Protein AF-A0A957TS23-F1 (afdb_monomer_lite)

Sequence (81 aa):
LAEHYADVTVEGAEVVTRHDLRVTYQFERKELSASELIGRLSARYRIQDLSVREPEIEATIRRIYEERLLDRKPAVGTMAD

Foldseek 3Di:
DWDDDPDPDDPQWDFPDDDGRDTDIDGDCVVDPPVRVVVRDVVPTDDPDDDDDDDDVVVVVVCCVVVVVVVPDDPPPDDDD

Secondary structure (DSSP, 8-state):
-----S---BTTBEEEEEETTEEEEE--TTTS-HHHHHHHHHHHS--S-----PPPHHHHHHHHHHTTTT-----------

pLDDT: mean 85.99, std 13.55, range [47.66, 97.56]

Structure (mmCIF, N/CA/C/O backbone):
data_AF-A0A957TS23-F1
#
_entry.id   AF-A0A957TS23-F1
#
loop_
_atom_site.group_PDB
_atom_site.id
_atom_site.type_symbol
_atom_site.label_atom_id
_atom_site.label_alt_id
_atom_site.label_comp_id
_atom_site.label_asym_id
_atom_site.label_entity_id
_atom_site.label_seq_id
_atom_site.pdbx_PDB_ins_code
_atom_site.Cartn_x
_atom_site.Cartn_y
_atom_site.Cartn_z
_atom_site.occupancy
_atom_site.B_iso_or_equiv
_atom_site.auth_seq_id
_atom_site.auth_comp_id
_atom_site.auth_asym_id
_atom_site.auth_atom_id
_atom_site.pdbx_PDB_model_num
ATOM 1 N N . LEU A 1 1 ? 19.893 -5.999 -5.432 1.00 78.56 1 LEU A N 1
ATOM 2 C CA . LEU A 1 1 ? 19.345 -4.818 -6.134 1.00 78.56 1 LEU A CA 1
ATOM 3 C C . LEU A 1 1 ? 17.904 -5.130 -6.508 1.00 78.56 1 LEU A C 1
ATOM 5 O O . LEU A 1 1 ? 17.624 -6.307 -6.712 1.00 78.56 1 LEU A O 1
ATOM 9 N N . ALA A 1 2 ? 17.017 -4.134 -6.529 1.00 86.94 2 ALA A N 1
ATOM 10 C CA . ALA A 1 2 ? 15.653 -4.316 -7.029 1.00 86.94 2 ALA A CA 1
ATOM 11 C C . ALA A 1 2 ? 15.649 -4.563 -8.550 1.00 86.94 2 ALA A C 1
ATOM 13 O O . ALA A 1 2 ? 16.602 -4.194 -9.238 1.00 86.94 2 ALA A O 1
ATOM 14 N N . GLU A 1 3 ? 14.587 -5.189 -9.060 1.00 91.56 3 GLU A N 1
ATOM 15 C CA . GLU A 1 3 ? 14.432 -5.570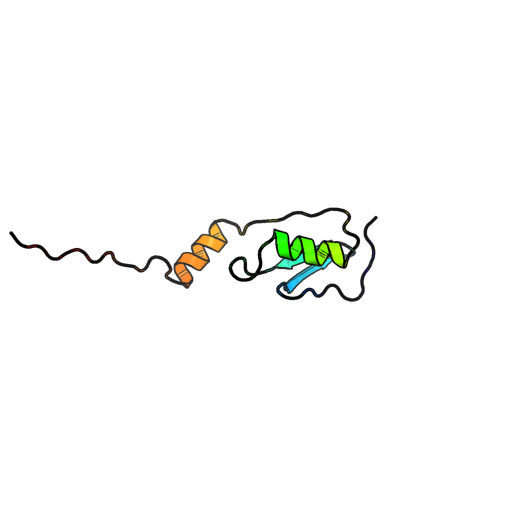 -10.471 1.00 91.56 3 GLU A CA 1
ATOM 16 C C . GLU A 1 3 ? 13.205 -4.898 -11.100 1.00 91.56 3 GLU A C 1
ATOM 18 O O . GLU A 1 3 ? 12.264 -4.510 -10.40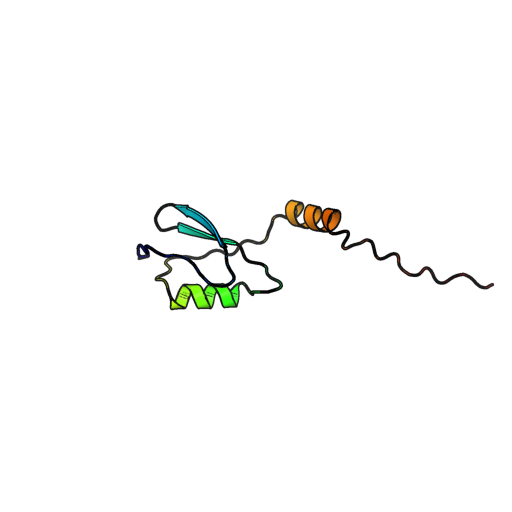6 1.00 91.56 3 GLU A O 1
ATOM 23 N N . HIS A 1 4 ? 13.221 -4.745 -12.426 1.00 92.94 4 HIS A N 1
ATOM 24 C CA . HIS A 1 4 ? 12.103 -4.162 -13.160 1.00 92.94 4 HIS A CA 1
ATOM 25 C C . HIS A 1 4 ? 11.067 -5.237 -13.508 1.00 92.94 4 HIS A C 1
ATOM 27 O O . HIS A 1 4 ? 11.370 -6.188 -14.226 1.00 92.94 4 HIS A O 1
ATOM 33 N N . TYR A 1 5 ? 9.825 -5.041 -13.067 1.00 93.00 5 TYR A N 1
ATOM 34 C CA . TYR A 1 5 ? 8.703 -5.936 -13.360 1.00 93.00 5 TYR A CA 1
ATOM 35 C C . TYR A 1 5 ? 7.684 -5.225 -14.250 1.00 93.00 5 TYR A C 1
ATOM 37 O O . TYR A 1 5 ? 7.304 -4.088 -13.976 1.00 93.00 5 TYR A O 1
ATOM 45 N N . ALA A 1 6 ? 7.246 -5.863 -15.338 1.00 92.38 6 ALA A N 1
ATOM 46 C CA . ALA A 1 6 ? 6.239 -5.275 -16.228 1.00 92.38 6 ALA A CA 1
ATOM 47 C C . ALA A 1 6 ? 4.893 -5.120 -15.503 1.00 92.38 6 ALA A C 1
ATOM 49 O O . ALA A 1 6 ? 4.313 -4.034 -15.498 1.00 92.38 6 ALA A O 1
ATOM 50 N N . ASP A 1 7 ? 4.477 -6.183 -14.816 1.00 94.94 7 ASP A N 1
ATOM 51 C CA . ASP A 1 7 ? 3.289 -6.231 -13.975 1.00 94.94 7 ASP A CA 1
ATOM 52 C C . ASP A 1 7 ? 3.675 -6.170 -12.494 1.00 94.94 7 ASP A C 1
ATOM 54 O O . ASP A 1 7 ? 4.501 -6.952 -12.018 1.00 94.94 7 ASP A O 1
ATOM 58 N N . VAL A 1 8 ? 3.062 -5.221 -11.794 1.00 96.06 8 VAL A N 1
ATOM 59 C CA . VAL A 1 8 ? 3.239 -4.970 -10.361 1.00 96.06 8 VAL A CA 1
ATOM 60 C C . VAL A 1 8 ? 1.909 -5.057 -9.608 1.00 96.06 8 VAL A C 1
ATOM 62 O O . VAL A 1 8 ? 1.801 -4.604 -8.476 1.00 96.06 8 VAL A O 1
ATOM 65 N N . THR A 1 9 ? 0.869 -5.621 -10.222 1.00 96.31 9 THR A N 1
ATOM 66 C CA . THR A 1 9 ? -0.428 -5.807 -9.568 1.00 96.31 9 THR A CA 1
ATOM 67 C C . THR A 1 9 ? -0.340 -6.859 -8.463 1.00 96.31 9 THR A C 1
ATOM 69 O O . THR A 1 9 ? 0.365 -7.870 -8.571 1.00 96.31 9 THR A O 1
ATOM 72 N N . VAL A 1 10 ? -1.050 -6.603 -7.364 1.00 96.31 10 VAL A N 1
ATOM 73 C CA . VAL A 1 10 ? -1.150 -7.509 -6.219 1.00 96.31 10 VAL A CA 1
ATOM 74 C C . VAL A 1 10 ? -2.583 -7.495 -5.718 1.00 96.31 10 VAL A C 1
ATOM 76 O O . VAL A 1 10 ? -3.183 -6.440 -5.549 1.00 96.31 10 VAL A O 1
ATOM 79 N N . GLU A 1 11 ? -3.136 -8.676 -5.478 1.00 95.38 11 GLU A N 1
ATOM 80 C CA . GLU A 1 11 ? -4.485 -8.816 -4.945 1.00 95.38 11 GLU A CA 1
ATOM 81 C C . GLU A 1 11 ? -4.635 -8.097 -3.595 1.00 95.38 11 GLU A C 1
ATOM 83 O O . GLU A 1 11 ? -3.793 -8.248 -2.704 1.00 95.38 11 GLU A O 1
ATOM 88 N N . GLY A 1 12 ? -5.731 -7.348 -3.444 1.00 95.38 12 GLY A N 1
ATOM 89 C CA . GLY A 1 12 ? -6.055 -6.596 -2.228 1.00 95.38 12 GLY A CA 1
ATOM 90 C C . GLY A 1 12 ? -5.290 -5.278 -2.066 1.00 95.38 12 GLY A C 1
ATOM 91 O O . GLY A 1 12 ? -5.400 -4.647 -1.017 1.00 95.38 12 GLY A O 1
ATOM 92 N N . ALA A 1 13 ? -4.524 -4.852 -3.076 1.00 96.88 13 ALA A N 1
ATOM 93 C CA . ALA A 1 13 ? -3.835 -3.569 -3.074 1.00 96.88 13 ALA A CA 1
ATOM 94 C C . ALA A 1 13 ? -3.880 -2.886 -4.448 1.00 96.88 13 ALA A C 1
ATOM 96 O O . ALA A 1 13 ? -3.724 -3.516 -5.492 1.00 96.88 13 ALA A O 1
ATOM 97 N N . GLU A 1 14 ? -4.040 -1.569 -4.441 1.00 97.56 14 GLU A N 1
ATOM 98 C CA . GLU A 1 14 ? -4.022 -0.723 -5.631 1.00 97.56 14 GLU A CA 1
ATOM 99 C C . GLU A 1 14 ? -2.671 -0.019 -5.763 1.00 97.56 14 GLU A C 1
ATOM 101 O O . GLU A 1 14 ? -2.105 0.460 -4.779 1.00 97.56 14 GLU A O 1
ATOM 106 N N . VAL A 1 15 ? -2.151 0.078 -6.987 1.00 97.12 15 VAL A N 1
ATOM 107 C CA . VAL A 1 15 ? -0.953 0.873 -7.274 1.00 97.12 15 VAL A CA 1
ATOM 108 C C . VAL A 1 15 ? -1.356 2.328 -7.470 1.00 97.12 15 VAL A C 1
ATOM 110 O O . VAL A 1 15 ? -1.925 2.682 -8.497 1.00 97.12 15 VAL A O 1
ATOM 113 N N . VAL A 1 16 ? -0.993 3.183 -6.518 1.00 96.69 16 VAL A N 1
ATOM 114 C CA . VAL A 1 16 ? -1.297 4.624 -6.582 1.00 96.69 16 VAL A CA 1
ATOM 115 C C . VAL A 1 16 ? -0.175 5.434 -7.218 1.00 96.69 16 VAL A C 1
ATOM 117 O O . VAL A 1 16 ? -0.381 6.554 -7.681 1.00 96.69 16 VAL A O 1
ATOM 120 N N . THR A 1 17 ? 1.050 4.904 -7.237 1.00 96.75 17 THR A N 1
ATOM 121 C CA . THR A 1 17 ? 2.190 5.569 -7.875 1.00 96.75 17 THR A CA 1
ATOM 122 C C . THR A 1 17 ? 3.248 4.561 -8.300 1.00 96.75 17 THR A C 1
ATOM 124 O O . THR A 1 17 ? 3.583 3.644 -7.548 1.00 96.75 17 THR A O 1
ATOM 127 N N . ARG A 1 18 ? 3.835 4.779 -9.479 1.00 95.75 18 ARG A N 1
ATOM 128 C CA . ARG A 1 18 ? 4.998 4.043 -9.980 1.00 95.75 18 ARG A CA 1
ATOM 129 C C . ARG A 1 18 ? 6.006 5.016 -10.593 1.00 95.75 18 ARG A C 1
ATOM 131 O O . ARG A 1 18 ? 5.687 5.701 -11.558 1.00 95.75 18 ARG A O 1
ATOM 138 N N . HIS A 1 19 ? 7.220 5.032 -10.051 1.00 94.56 19 HIS A N 1
ATOM 139 C CA . HIS A 1 19 ? 8.361 5.784 -10.575 1.00 94.56 19 HIS A CA 1
ATOM 140 C C . HIS A 1 19 ? 9.579 4.861 -10.617 1.00 94.56 19 HIS A C 1
ATOM 142 O O . HIS A 1 19 ? 10.086 4.459 -9.569 1.00 94.56 19 HIS A O 1
ATOM 148 N N . ASP A 1 20 ? 10.023 4.498 -11.820 1.00 92.19 20 ASP A N 1
ATOM 149 C CA . ASP A 1 20 ? 11.086 3.516 -12.051 1.00 92.19 20 ASP A CA 1
ATOM 150 C C . ASP A 1 20 ? 10.848 2.200 -11.281 1.00 92.19 20 ASP A C 1
ATOM 152 O O . ASP A 1 20 ? 9.894 1.468 -11.562 1.00 92.19 20 ASP A O 1
ATOM 156 N N . LEU A 1 21 ? 11.703 1.906 -10.295 1.00 95.06 21 LEU A N 1
ATOM 157 C CA . LEU A 1 21 ? 11.647 0.716 -9.438 1.00 95.06 21 LEU A CA 1
ATOM 158 C C . LEU A 1 21 ? 10.873 0.944 -8.129 1.00 95.06 21 LEU A C 1
ATOM 160 O O . LEU A 1 21 ? 10.758 0.031 -7.312 1.00 95.06 21 LEU A O 1
ATOM 164 N N . ARG A 1 22 ? 10.354 2.155 -7.898 1.00 96.19 22 ARG A N 1
ATOM 165 C CA . ARG A 1 22 ? 9.569 2.501 -6.710 1.00 96.19 22 ARG A CA 1
ATOM 166 C C . ARG A 1 22 ? 8.082 2.419 -7.031 1.00 96.19 22 ARG A C 1
ATOM 168 O O . ARG A 1 22 ? 7.569 3.182 -7.848 1.00 96.19 22 ARG A O 1
ATOM 175 N N . VAL A 1 23 ? 7.385 1.534 -6.326 1.00 97.38 23 VAL A N 1
ATOM 176 C CA . VAL A 1 23 ? 5.930 1.363 -6.415 1.00 97.38 23 VAL A CA 1
ATOM 177 C C . VAL A 1 23 ? 5.314 1.672 -5.055 1.00 97.38 23 VAL A C 1
ATOM 179 O O . VAL A 1 23 ? 5.820 1.219 -4.030 1.00 97.38 23 VAL A O 1
ATOM 182 N N . THR A 1 24 ? 4.247 2.465 -5.044 1.00 97.00 24 THR A N 1
ATOM 183 C CA . THR A 1 24 ? 3.457 2.760 -3.844 1.00 97.00 24 THR A CA 1
ATOM 184 C C . THR A 1 24 ? 2.101 2.092 -3.971 1.00 97.00 24 THR A C 1
ATOM 186 O O . THR A 1 24 ? 1.419 2.266 -4.982 1.00 97.00 24 THR A O 1
ATOM 189 N N . TYR A 1 25 ? 1.730 1.350 -2.931 1.00 96.94 25 TYR A N 1
ATOM 190 C CA . TYR A 1 25 ? 0.470 0.627 -2.850 1.00 96.94 25 TYR A CA 1
ATOM 191 C C . TYR A 1 25 ? -0.443 1.251 -1.796 1.00 96.94 25 TYR A C 1
ATOM 193 O O . TYR A 1 25 ? 0.029 1.661 -0.733 1.00 96.94 25 TYR A O 1
ATOM 201 N N . GLN A 1 26 ? -1.742 1.264 -2.075 1.00 95.56 26 GLN A N 1
ATOM 202 C CA . GLN A 1 26 ? -2.801 1.560 -1.117 1.00 95.56 26 GLN A CA 1
ATOM 203 C C . GLN A 1 26 ? -3.670 0.314 -0.922 1.00 95.56 26 GLN A C 1
ATOM 205 O O . GLN A 1 26 ? -3.912 -0.435 -1.862 1.00 95.56 26 GLN A O 1
ATOM 210 N N . PHE A 1 27 ? -4.108 0.069 0.309 1.00 94.69 27 PHE A N 1
ATOM 211 C CA . PHE A 1 27 ? -4.924 -1.088 0.672 1.00 94.69 27 PHE A CA 1
ATOM 212 C C . PHE A 1 27 ? -5.815 -0.743 1.868 1.00 94.69 27 PHE A C 1
ATOM 214 O O . PHE A 1 27 ? -5.474 0.141 2.662 1.00 94.69 27 PHE A O 1
ATOM 221 N N . GLU A 1 28 ? -6.936 -1.450 2.020 1.00 92.50 28 GLU A N 1
ATOM 222 C CA . GLU A 1 28 ? -7.831 -1.258 3.161 1.00 92.50 28 GLU A CA 1
ATOM 223 C C . GLU A 1 28 ? -7.445 -2.158 4.334 1.00 92.50 28 GLU A C 1
ATOM 225 O O . GLU A 1 28 ? -7.544 -3.382 4.280 1.00 92.50 28 GLU A O 1
ATOM 230 N N . ARG A 1 29 ? -7.037 -1.537 5.448 1.00 88.19 29 ARG A N 1
ATOM 231 C CA . ARG A 1 29 ? -6.494 -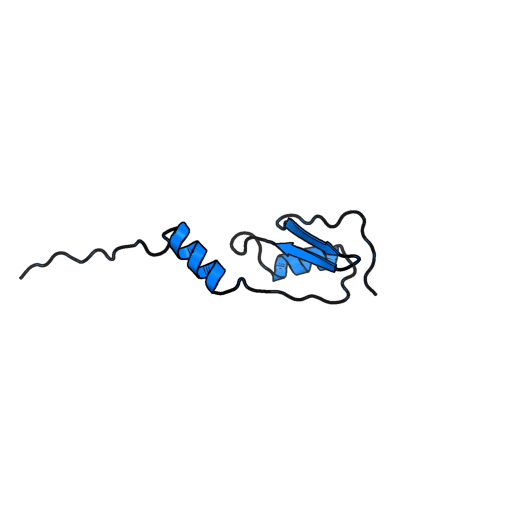2.244 6.625 1.00 88.19 29 ARG A CA 1
ATOM 232 C C . ARG A 1 29 ? -7.482 -3.183 7.319 1.00 88.19 29 ARG A C 1
ATOM 234 O O . ARG A 1 29 ? -7.052 -4.054 8.070 1.00 88.19 29 ARG A O 1
ATOM 241 N N . LYS A 1 30 ? -8.788 -2.986 7.107 1.00 88.56 30 LYS A N 1
ATOM 242 C CA . LYS A 1 30 ? -9.840 -3.875 7.628 1.00 88.56 30 LYS A CA 1
ATOM 243 C C . LYS A 1 30 ? -9.943 -5.182 6.836 1.00 88.56 30 LYS A C 1
ATOM 245 O O . LYS A 1 30 ? -10.453 -6.156 7.374 1.00 88.56 30 LYS A O 1
ATOM 250 N N . GLU A 1 31 ? -9.467 -5.192 5.593 1.00 93.75 31 GLU A N 1
ATOM 251 C CA . GLU A 1 31 ? -9.546 -6.338 4.681 1.00 93.75 31 GLU A CA 1
ATOM 252 C C . GLU A 1 31 ? -8.188 -7.025 4.502 1.00 93.75 31 GLU A C 1
ATOM 254 O O . GLU A 1 31 ? -8.129 -8.246 4.389 1.00 93.75 31 GLU A O 1
ATOM 259 N N . LEU A 1 32 ? -7.094 -6.257 4.517 1.00 94.25 32 LEU A N 1
ATOM 260 C CA . LEU A 1 32 ? -5.736 -6.757 4.331 1.00 94.25 32 LEU A CA 1
ATOM 261 C C . LEU A 1 32 ? -4.777 -6.092 5.320 1.00 94.25 32 LEU A C 1
ATOM 263 O O . LEU A 1 32 ? -4.689 -4.867 5.403 1.00 94.25 32 LEU A O 1
ATOM 267 N N . SER A 1 33 ? -4.016 -6.891 6.067 1.00 94.81 33 SER A N 1
ATOM 268 C CA . SER A 1 33 ? -2.988 -6.345 6.959 1.00 94.81 33 SER A CA 1
ATOM 269 C C . SER A 1 33 ? -1.736 -5.922 6.183 1.00 94.81 33 SER A C 1
ATOM 271 O O . SER A 1 33 ? -1.394 -6.500 5.149 1.00 94.81 33 SER A O 1
ATOM 273 N N . ALA A 1 34 ? -0.988 -4.956 6.726 1.00 93.81 34 ALA A N 1
ATOM 274 C CA . ALA A 1 34 ? 0.295 -4.553 6.148 1.00 93.81 34 ALA A CA 1
ATOM 275 C C . ALA A 1 34 ? 1.268 -5.740 6.050 1.00 93.81 34 ALA A C 1
ATOM 277 O O . ALA A 1 34 ? 1.915 -5.925 5.024 1.00 93.81 34 ALA A O 1
ATOM 278 N N . SER A 1 35 ? 1.346 -6.567 7.097 1.00 95.88 35 SER A N 1
ATOM 279 C CA . SER A 1 35 ? 2.224 -7.740 7.142 1.00 95.88 35 SER A CA 1
ATOM 280 C C . SER A 1 35 ? 1.884 -8.762 6.060 1.00 95.88 35 SER A C 1
ATOM 282 O O . SER A 1 35 ? 2.786 -9.311 5.432 1.00 95.88 35 SER A O 1
ATOM 284 N N . GLU A 1 36 ? 0.596 -8.991 5.806 1.00 97.31 36 GLU A N 1
ATOM 285 C CA . GLU A 1 36 ? 0.154 -9.908 4.758 1.00 97.31 36 GLU A CA 1
ATOM 286 C C . GLU A 1 36 ? 0.489 -9.377 3.362 1.00 97.31 36 GLU A C 1
ATOM 288 O O . GLU A 1 36 ? 1.055 -10.110 2.548 1.00 97.31 36 GLU A O 1
ATOM 293 N N . LEU A 1 37 ? 0.234 -8.091 3.099 1.00 96.75 37 LEU A N 1
ATOM 294 C CA . LEU A 1 37 ? 0.613 -7.466 1.831 1.00 96.75 37 LEU A CA 1
ATOM 295 C C . LEU A 1 37 ? 2.133 -7.508 1.612 1.00 96.75 37 LEU A C 1
ATOM 297 O O . LEU A 1 37 ? 2.590 -7.857 0.525 1.00 96.75 37 LEU A O 1
ATOM 301 N N . ILE A 1 38 ? 2.926 -7.214 2.647 1.00 96.62 38 ILE A N 1
ATOM 302 C CA . ILE A 1 38 ? 4.393 -7.313 2.599 1.00 96.62 38 ILE A CA 1
ATOM 303 C C . ILE A 1 38 ? 4.830 -8.744 2.272 1.00 96.62 38 ILE A C 1
ATOM 305 O O . ILE A 1 38 ? 5.735 -8.926 1.456 1.00 96.62 38 ILE A O 1
ATOM 309 N N . GLY A 1 39 ? 4.182 -9.755 2.855 1.00 97.25 39 GLY A N 1
ATOM 310 C CA . GLY A 1 39 ? 4.428 -11.160 2.533 1.00 97.25 39 GLY A CA 1
ATOM 311 C C . GLY A 1 39 ? 4.166 -11.474 1.058 1.00 97.25 39 GLY A C 1
ATOM 312 O O . GLY A 1 39 ? 5.045 -12.011 0.383 1.00 97.25 39 GLY A O 1
ATOM 313 N N . ARG A 1 40 ? 3.003 -11.064 0.527 1.00 97.12 40 ARG A N 1
ATOM 314 C CA . ARG A 1 40 ? 2.640 -11.234 -0.896 1.00 97.12 40 ARG A CA 1
ATOM 315 C C . ARG A 1 40 ? 3.657 -10.564 -1.825 1.00 97.12 40 ARG A C 1
ATOM 317 O O . ARG A 1 40 ? 4.096 -11.166 -2.803 1.00 97.12 40 ARG A O 1
ATOM 324 N N . LEU A 1 41 ? 4.067 -9.337 -1.498 1.00 97.00 41 LEU A N 1
ATOM 325 C CA . LEU A 1 41 ? 5.059 -8.581 -2.265 1.00 97.00 41 LEU A CA 1
ATOM 326 C C . LEU A 1 41 ? 6.432 -9.260 -2.238 1.00 97.00 41 LEU A C 1
ATOM 328 O O . LEU A 1 41 ? 7.052 -9.428 -3.285 1.00 97.00 41 LEU A O 1
ATOM 332 N N . SER A 1 42 ? 6.888 -9.684 -1.060 1.00 96.25 42 SER A N 1
ATOM 333 C CA . SER A 1 42 ? 8.208 -10.306 -0.875 1.00 96.25 42 SER A CA 1
ATOM 334 C C . SER A 1 42 ? 8.307 -11.682 -1.535 1.00 96.25 42 SER A C 1
ATOM 336 O O . SER A 1 42 ? 9.394 -12.099 -1.922 1.00 96.25 42 SER A O 1
ATOM 338 N N . ALA A 1 43 ? 7.179 -12.382 -1.690 1.00 96.25 43 ALA A N 1
ATOM 339 C CA . ALA A 1 43 ? 7.113 -13.655 -2.403 1.00 96.25 43 ALA A CA 1
ATOM 340 C C . ALA A 1 43 ? 7.209 -13.496 -3.931 1.00 96.25 43 ALA A C 1
ATOM 342 O O . ALA A 1 43 ? 7.645 -14.421 -4.614 1.00 96.25 43 ALA A O 1
ATOM 343 N N . ARG A 1 44 ? 6.794 -12.343 -4.474 1.00 95.81 44 ARG A N 1
ATOM 344 C CA . ARG A 1 44 ? 6.702 -12.111 -5.924 1.00 95.81 44 ARG A CA 1
ATOM 345 C C . ARG A 1 44 ? 7.817 -11.224 -6.478 1.00 95.81 44 ARG A C 1
ATOM 347 O O . ARG A 1 44 ? 8.169 -11.365 -7.647 1.00 95.81 44 ARG A O 1
ATOM 354 N N . TYR A 1 45 ? 8.371 -10.326 -5.667 1.00 96.12 45 TYR A N 1
ATOM 355 C CA . TYR A 1 45 ? 9.292 -9.290 -6.125 1.00 96.12 45 TYR A CA 1
ATOM 356 C C . TYR A 1 45 ? 10.583 -9.253 -5.317 1.00 96.12 45 TYR A C 1
ATOM 358 O O . TYR A 1 45 ? 10.604 -9.441 -4.100 1.00 96.12 45 TYR A O 1
ATOM 366 N N . ARG A 1 46 ? 11.677 -8.901 -5.995 1.00 95.44 46 ARG A N 1
ATOM 367 C CA . ARG A 1 46 ? 12.952 -8.610 -5.349 1.00 95.44 46 ARG A CA 1
ATOM 368 C C . ARG A 1 46 ? 12.953 -7.197 -4.769 1.00 95.44 46 ARG A C 1
ATOM 370 O O . ARG A 1 46 ? 13.286 -6.228 -5.450 1.00 95.44 46 ARG A O 1
ATOM 377 N N . ILE A 1 47 ? 12.586 -7.089 -3.499 1.00 95.00 47 ILE A N 1
ATOM 378 C CA . ILE A 1 47 ? 12.499 -5.813 -2.783 1.00 95.00 47 ILE A CA 1
ATOM 379 C C . ILE A 1 47 ? 13.883 -5.415 -2.256 1.00 95.00 47 ILE A C 1
ATOM 381 O O . ILE A 1 47 ? 14.589 -6.227 -1.662 1.00 95.00 47 ILE A O 1
ATOM 385 N N . GLN A 1 48 ? 14.281 -4.161 -2.485 1.00 95.75 48 GLN A N 1
ATOM 386 C CA . GLN A 1 48 ? 15.514 -3.600 -1.917 1.00 95.75 48 GLN A CA 1
ATOM 387 C C . GLN A 1 48 ? 15.276 -2.922 -0.565 1.00 95.75 48 GLN A C 1
ATOM 389 O O . GLN A 1 48 ? 16.107 -3.054 0.327 1.00 95.75 48 GLN A O 1
ATOM 394 N N . ASP A 1 49 ? 14.174 -2.186 -0.442 1.00 95.00 49 ASP A N 1
ATOM 395 C CA . ASP A 1 49 ? 13.784 -1.446 0.755 1.00 95.00 49 ASP A CA 1
ATOM 396 C C . ASP A 1 49 ? 12.255 -1.283 0.784 1.00 95.00 49 ASP A C 1
ATOM 398 O O . ASP A 1 49 ? 11.607 -1.319 -0.269 1.00 95.00 49 ASP A O 1
ATOM 402 N N . LEU A 1 50 ? 11.679 -1.119 1.976 1.00 94.88 50 LEU A N 1
ATOM 403 C CA . LEU A 1 50 ? 10.239 -0.989 2.182 1.00 94.88 50 LEU A CA 1
ATOM 404 C C . LEU A 1 50 ? 9.928 -0.029 3.334 1.00 94.88 50 LEU A C 1
ATOM 406 O O . LEU A 1 50 ? 10.540 -0.077 4.395 1.00 94.88 50 LEU A O 1
ATOM 410 N N . SER A 1 51 ? 8.898 0.796 3.146 1.00 95.00 51 SER A N 1
ATOM 411 C CA . SER A 1 51 ? 8.334 1.636 4.206 1.00 95.00 51 SER A CA 1
ATOM 412 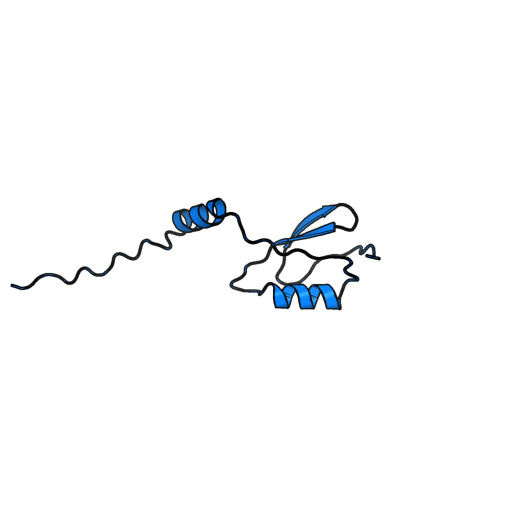C C . SER A 1 51 ? 6.820 1.470 4.247 1.00 95.00 51 SER A C 1
ATOM 414 O O . SER A 1 51 ? 6.181 1.366 3.200 1.00 95.00 51 SER A O 1
ATOM 416 N N . VAL A 1 52 ? 6.253 1.464 5.452 1.00 93.56 52 VAL A N 1
ATOM 417 C CA . VAL A 1 52 ? 4.804 1.476 5.683 1.00 93.56 52 VAL A CA 1
ATOM 418 C C . VAL A 1 52 ? 4.442 2.836 6.257 1.00 93.56 52 VAL A C 1
ATOM 420 O O . VAL A 1 52 ? 5.103 3.310 7.179 1.00 93.56 52 VAL A O 1
ATOM 423 N N . ARG A 1 53 ? 3.404 3.470 5.712 1.00 89.88 53 ARG A N 1
ATOM 424 C CA . ARG A 1 53 ? 2.890 4.753 6.202 1.00 89.88 53 ARG A CA 1
ATOM 425 C C . ARG A 1 53 ? 1.472 4.566 6.719 1.00 89.88 53 ARG A C 1
ATOM 427 O O . ARG A 1 53 ? 0.693 3.790 6.160 1.00 89.88 53 ARG A O 1
ATOM 434 N N . GLU A 1 54 ? 1.158 5.254 7.803 1.00 82.94 54 GLU A N 1
ATOM 435 C CA . GLU A 1 54 ? -0.222 5.446 8.238 1.00 82.94 54 GLU A CA 1
ATOM 436 C C . GLU A 1 54 ? -0.766 6.724 7.595 1.00 82.94 54 GLU A C 1
ATOM 438 O O . GLU A 1 54 ? 0.022 7.623 7.285 1.00 82.94 54 GLU A O 1
ATOM 443 N N . PRO A 1 55 ? -2.078 6.793 7.310 1.00 74.88 55 PRO A N 1
ATOM 444 C CA . PRO A 1 55 ? -2.676 8.027 6.825 1.00 74.88 55 PRO A CA 1
ATOM 445 C C . PRO A 1 55 ? -2.440 9.154 7.833 1.00 74.88 55 PRO A C 1
ATOM 447 O O . PRO A 1 55 ? -2.443 8.922 9.043 1.00 74.88 55 PRO A O 1
ATOM 450 N N . GLU A 1 56 ? -2.264 10.378 7.333 1.00 77.56 56 GLU A N 1
ATOM 451 C CA . GLU A 1 56 ? -2.193 11.549 8.205 1.00 77.56 56 GLU A CA 1
ATOM 452 C C . GLU A 1 56 ? -3.473 11.666 9.041 1.00 77.56 56 GLU A C 1
ATOM 454 O O . GLU A 1 56 ? -4.565 11.238 8.632 1.00 77.56 56 GLU A O 1
ATOM 459 N N . ILE A 1 57 ? -3.336 12.231 10.239 1.00 75.31 57 ILE A N 1
ATOM 460 C CA . ILE A 1 57 ? -4.436 12.346 11.199 1.00 75.31 57 ILE A CA 1
ATOM 461 C C . ILE A 1 57 ? -5.609 13.099 10.554 1.00 75.31 57 ILE A C 1
ATOM 463 O O . ILE A 1 57 ? -6.756 12.700 10.717 1.00 75.31 57 ILE A O 1
ATOM 467 N N . GLU A 1 58 ? -5.33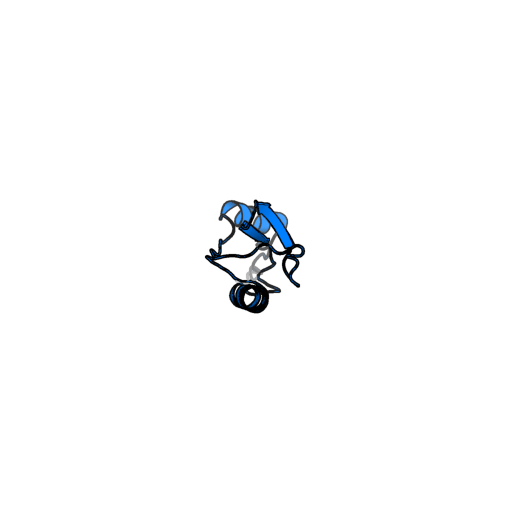7 14.111 9.735 1.00 73.62 58 GLU A N 1
ATOM 468 C CA . GLU A 1 58 ? -6.300 14.921 8.991 1.00 73.62 58 GLU A CA 1
ATOM 469 C C . GLU A 1 58 ? -7.162 14.083 8.038 1.00 73.62 58 GLU A C 1
ATOM 471 O O . GLU A 1 58 ? -8.375 14.291 7.947 1.00 73.62 58 GLU A O 1
ATOM 476 N N . ALA A 1 59 ? -6.561 13.110 7.347 1.00 75.56 59 ALA A N 1
ATOM 477 C CA . ALA A 1 59 ? -7.289 12.191 6.474 1.00 75.56 59 ALA A CA 1
ATOM 478 C C . ALA A 1 59 ? -8.184 11.244 7.290 1.00 75.56 59 ALA A C 1
ATOM 480 O O . ALA A 1 59 ? -9.317 10.961 6.899 1.00 75.56 59 ALA A O 1
ATOM 481 N N . THR A 1 60 ? -7.703 10.809 8.456 1.00 77.75 60 THR A N 1
ATOM 482 C CA . THR A 1 60 ? -8.475 9.982 9.393 1.00 77.75 60 THR A CA 1
ATOM 483 C C . THR A 1 60 ? -9.656 10.759 9.981 1.00 77.75 60 THR A C 1
ATOM 485 O O . THR A 1 60 ? -10.779 10.261 9.989 1.00 77.75 60 THR A O 1
ATOM 488 N N . ILE A 1 61 ? -9.432 12.003 10.411 1.00 77.00 61 ILE A N 1
ATOM 489 C CA . ILE A 1 61 ? -10.469 12.906 10.922 1.00 77.00 61 ILE A CA 1
ATOM 490 C C . ILE A 1 61 ? -11.538 13.143 9.852 1.00 77.00 61 ILE A C 1
ATOM 492 O O . ILE A 1 61 ? -12.727 13.036 10.146 1.00 77.00 61 ILE A O 1
ATOM 496 N N . ARG A 1 62 ? -11.136 13.418 8.603 1.00 78.69 62 ARG A N 1
ATOM 497 C CA . ARG A 1 62 ? -12.078 13.603 7.492 1.00 78.69 62 ARG A CA 1
ATOM 498 C C . ARG A 1 62 ? -12.977 12.382 7.307 1.00 78.69 62 ARG A C 1
ATOM 500 O O . ARG A 1 62 ? -14.192 12.552 7.295 1.00 78.69 62 ARG A O 1
ATOM 507 N N . ARG A 1 63 ? -12.402 11.172 7.266 1.00 78.88 63 ARG A N 1
ATOM 508 C CA . ARG A 1 63 ? -13.175 9.918 7.211 1.00 78.88 63 ARG A CA 1
ATOM 509 C C . ARG A 1 63 ? -14.161 9.802 8.373 1.00 78.88 63 ARG A C 1
ATOM 511 O O . ARG A 1 63 ? -15.313 9.460 8.151 1.00 78.88 63 ARG A O 1
ATOM 518 N N . ILE A 1 64 ? -13.752 10.137 9.599 1.00 80.69 64 ILE A N 1
ATOM 519 C CA . ILE A 1 64 ? -14.642 10.098 10.772 1.00 80.69 64 ILE A CA 1
ATOM 520 C C . ILE A 1 64 ? -15.870 11.003 10.593 1.00 80.69 64 ILE A C 1
ATOM 522 O O . ILE A 1 64 ? -16.982 10.580 10.919 1.00 80.69 64 ILE A O 1
ATOM 526 N N . TYR A 1 65 ? -15.681 12.220 10.073 1.00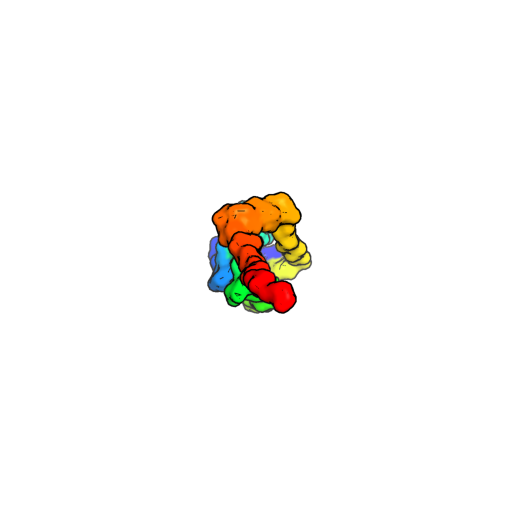 74.81 65 TYR A N 1
ATOM 527 C CA . TYR A 1 65 ? -16.782 13.149 9.805 1.00 74.81 65 TYR A CA 1
ATOM 528 C C . TYR A 1 65 ? -17.652 12.709 8.619 1.00 74.81 65 TYR A C 1
ATOM 530 O O . TYR A 1 65 ? -18.877 12.744 8.729 1.00 74.81 65 TYR A O 1
ATOM 538 N N . GLU A 1 66 ? -17.048 12.275 7.509 1.00 81.06 66 GLU A N 1
ATOM 539 C CA . GLU A 1 66 ? -17.762 11.809 6.309 1.00 81.06 66 GLU A CA 1
ATOM 540 C C . GLU A 1 66 ? -18.598 10.554 6.590 1.00 81.06 66 GLU A C 1
ATOM 542 O O . GLU A 1 66 ? -19.758 10.466 6.189 1.00 81.06 66 GLU A O 1
ATOM 547 N N . GLU A 1 67 ? -18.036 9.603 7.334 1.00 83.75 67 GLU A N 1
ATOM 548 C CA . GLU A 1 67 ? -18.668 8.319 7.646 1.00 83.75 67 GLU A CA 1
ATOM 549 C C . GLU A 1 67 ? -19.547 8.372 8.910 1.00 83.75 67 GLU A C 1
ATOM 551 O O . GLU A 1 67 ? -20.133 7.360 9.294 1.00 83.75 67 GLU A O 1
ATOM 556 N N . ARG A 1 68 ? -19.652 9.536 9.576 1.00 77.75 68 ARG A N 1
ATOM 557 C CA . ARG A 1 68 ? -20.396 9.737 10.836 1.00 77.75 68 ARG A CA 1
ATOM 558 C C . ARG A 1 68 ? -20.125 8.663 11.898 1.00 77.75 68 ARG A C 1
ATOM 560 O O . ARG A 1 68 ? -21.009 8.278 12.665 1.00 77.75 68 ARG A O 1
ATOM 567 N N . LEU A 1 69 ? -18.882 8.191 11.982 1.00 72.50 69 LEU A N 1
ATOM 568 C CA . LEU A 1 69 ? -18.488 7.082 12.865 1.00 72.50 69 LEU A CA 1
ATOM 569 C C . LEU A 1 69 ? -18.716 7.375 14.362 1.00 72.50 69 LEU A C 1
ATOM 571 O O . LEU A 1 69 ? -18.684 6.459 15.181 1.00 72.50 69 LEU A O 1
ATOM 575 N N . LEU A 1 70 ? -18.957 8.641 14.720 1.00 67.81 70 LEU A N 1
ATOM 576 C CA . LEU A 1 70 ? -19.190 9.110 16.087 1.00 67.81 70 LEU A CA 1
ATOM 577 C C . LEU A 1 70 ? -20.659 9.442 16.401 1.00 67.81 70 LEU A C 1
ATOM 579 O O . LEU A 1 70 ? -20.955 9.798 17.539 1.00 67.81 70 LEU A O 1
ATOM 583 N N . ASP A 1 71 ? -21.602 9.272 15.466 1.00 71.25 71 ASP A N 1
ATOM 584 C CA . ASP A 1 71 ? -23.020 9.647 15.654 1.00 71.25 71 ASP A CA 1
ATOM 585 C C . ASP A 1 71 ? -23.791 8.748 16.638 1.00 71.25 71 ASP A C 1
ATOM 587 O O . ASP A 1 71 ? -25.010 8.866 16.814 1.00 71.25 71 ASP A O 1
ATOM 591 N N . ARG A 1 72 ? -23.099 7.853 17.345 1.00 63.38 72 ARG A N 1
ATOM 592 C CA . ARG A 1 72 ? -23.705 7.042 18.392 1.00 63.38 72 ARG A CA 1
ATOM 593 C C . ARG A 1 72 ? -23.965 7.919 19.618 1.00 63.38 72 ARG A C 1
ATOM 595 O O . ARG A 1 72 ? -23.153 7.984 20.537 1.00 63.38 72 ARG A O 1
ATOM 602 N N . LYS A 1 73 ? -25.132 8.572 19.654 1.00 58.44 73 LYS A N 1
ATOM 603 C CA . LYS A 1 73 ? -25.677 9.124 20.901 1.00 58.44 73 LYS A CA 1
ATOM 604 C C . LYS A 1 73 ? -25.683 7.999 21.944 1.00 58.44 73 LYS A C 1
ATOM 606 O O . LYS A 1 73 ? -26.296 6.960 21.676 1.00 58.44 73 LYS A O 1
ATOM 611 N N . PRO A 1 74 ? -25.045 8.162 23.118 1.00 53.31 74 PRO A N 1
ATOM 612 C CA . PRO A 1 74 ? -25.344 7.273 24.225 1.00 53.31 74 PRO A CA 1
ATOM 613 C C . PRO A 1 74 ? -26.848 7.382 24.481 1.00 53.31 74 PRO A C 1
ATOM 615 O O . PRO A 1 74 ? -27.405 8.484 24.465 1.00 53.31 74 PRO A O 1
ATOM 618 N N . ALA A 1 75 ? -27.511 6.241 24.662 1.00 60.25 75 ALA A N 1
ATOM 619 C CA . ALA A 1 75 ? -28.852 6.224 25.216 1.00 60.25 75 ALA A CA 1
ATOM 620 C C . ALA A 1 75 ? -28.742 6.863 26.604 1.00 60.25 75 ALA A C 1
ATOM 622 O O . ALA A 1 75 ? -28.318 6.219 27.561 1.00 60.25 75 ALA A O 1
ATOM 623 N N . VAL A 1 76 ? -29.015 8.167 26.684 1.00 58.50 76 VAL A N 1
ATOM 624 C CA . VAL A 1 76 ? -29.217 8.859 27.951 1.00 58.50 76 VAL A CA 1
ATOM 625 C C . VAL A 1 76 ? -30.412 8.155 28.567 1.00 58.50 76 VAL A C 1
ATOM 627 O O . VAL A 1 76 ? -31.533 8.299 28.081 1.00 58.50 76 VAL A O 1
ATOM 630 N N . GLY A 1 77 ? -30.134 7.311 29.561 1.00 57.94 77 GLY A N 1
ATOM 631 C CA . GLY A 1 77 ? -31.155 6.689 30.382 1.00 57.94 77 GLY A CA 1
ATOM 632 C C . GLY A 1 77 ? -32.058 7.794 30.903 1.00 57.94 77 GLY A C 1
ATOM 633 O O . GLY A 1 77 ? -31.608 8.703 31.598 1.00 57.94 77 GLY A O 1
ATOM 634 N N . THR A 1 78 ? -33.310 7.751 30.466 1.00 59.59 78 THR A N 1
ATOM 635 C CA . THR A 1 78 ? -34.393 8.582 30.964 1.00 59.59 78 THR A CA 1
ATOM 636 C C . THR A 1 78 ? -34.419 8.524 32.489 1.00 59.59 78 THR A C 1
ATOM 638 O O . THR A 1 78 ? -34.289 7.455 33.081 1.00 59.59 78 THR A O 1
ATOM 641 N N . MET A 1 79 ? -34.566 9.705 33.087 1.00 59.66 79 MET A N 1
ATOM 642 C CA . MET A 1 79 ? -34.743 9.922 34.518 1.00 59.66 79 MET A CA 1
ATOM 643 C C . MET A 1 79 ? -35.885 9.077 35.093 1.00 59.66 79 MET A C 1
ATOM 645 O O . MET A 1 79 ? -36.918 8.916 34.442 1.00 59.66 79 MET A O 1
ATOM 649 N N . ALA A 1 80 ? -35.746 8.661 36.347 1.00 51.47 80 ALA A N 1
ATOM 650 C CA . ALA A 1 80 ? -36.866 8.629 37.276 1.00 51.47 80 ALA A CA 1
ATOM 651 C C . ALA A 1 80 ? -36.341 8.997 38.672 1.00 51.47 80 ALA A C 1
ATOM 653 O O . ALA A 1 80 ? -35.312 8.461 39.090 1.00 51.47 80 ALA A O 1
ATOM 654 N N . ASP A 1 81 ? -37.029 9.971 39.275 1.00 47.66 81 ASP A N 1
ATOM 655 C CA . ASP A 1 81 ? -36.905 10.486 40.647 1.00 47.66 81 ASP A CA 1
ATOM 656 C C . ASP A 1 81 ? -36.856 9.398 41.734 1.00 47.66 81 ASP A C 1
ATOM 658 O O . ASP A 1 81 ? -37.498 8.335 41.550 1.00 47.66 81 ASP A O 1
#

Radius of gyration: 19.89 Å; chains: 1; bounding box: 56×29×57 Å